Protein AF-A0A8J6SCK3-F1 (afdb_monomer_lite)

Secondary structure (DSSP, 8-state):
------EEE--TT--HHHHHHHHHHHHHHSSSHHHHHHHHHHHHHHHHHHHHHHHHH-GGGHHHHHHHHHHHHHHHHHHHHHHHHHHHHTT-B-TT-EEEHHHHHHHHHHHHHHHH--

Foldseek 3Di:
DDPDQPWDADDLLQDPVNLVVQCLCCLLLVHSVSVVLSVVLVVLVVVLVVLVVVCVVPVVCNVVSVVVNVVSVVVNSVSSVVSQVVCVVSVQADPSRIGRVVVSVVSSVVVVVVVVVD

Sequence (118 aa):
MSDRSQTIQISPEFPDEQLLAICEAADVIACECPSYLVQILNQVREFRRYTKECIDHFPDNAATHHWLSEQVSQVEMLLCLTIYELLQKENLIDEDNQLNLQQLSERNREIALSKVAC

Radius of gyration: 18.26 Å; chains: 1; bounding box: 45×34×50 Å

Structure (mmCIF, N/CA/C/O backbone):
data_AF-A0A8J6SCK3-F1
#
_entry.id   AF-A0A8J6SCK3-F1
#
loop_
_atom_site.group_PDB
_atom_site.id
_atom_site.type_symbol
_atom_site.label_atom_id
_atom_site.label_alt_id
_atom_site.label_comp_id
_atom_site.label_asym_id
_atom_site.label_entity_id
_atom_site.label_seq_id
_atom_site.pdbx_PDB_ins_code
_atom_site.Cartn_x
_atom_site.Cartn_y
_atom_site.Cartn_z
_atom_site.occupancy
_atom_site.B_iso_or_equiv
_atom_site.auth_seq_id
_atom_site.auth_comp_id
_atom_site.auth_asym_id
_atom_site.auth_atom_id
_atom_site.pdbx_PDB_model_num
ATOM 1 N N . MET A 1 1 ? -7.790 -25.529 22.579 1.00 33.94 1 MET A N 1
ATOM 2 C CA . MET A 1 1 ? -7.167 -25.696 21.247 1.00 33.94 1 MET A CA 1
ATOM 3 C C . MET A 1 1 ? -6.851 -24.297 20.751 1.00 33.94 1 MET A C 1
ATOM 5 O O . MET A 1 1 ? -7.698 -23.439 20.920 1.00 33.94 1 MET A O 1
ATOM 9 N N . SER A 1 2 ? -5.606 -24.087 20.319 1.00 34.75 2 SER A N 1
ATOM 10 C CA . SER A 1 2 ? -4.873 -22.813 20.206 1.00 34.75 2 SER A CA 1
ATOM 11 C C . SER A 1 2 ? -5.697 -21.568 19.854 1.00 34.75 2 SER A C 1
ATOM 13 O O . SER A 1 2 ? -6.150 -21.427 18.722 1.00 34.75 2 SER A O 1
ATOM 15 N N . ASP A 1 3 ? -5.794 -20.655 20.818 1.00 42.62 3 ASP A N 1
ATOM 16 C CA . ASP A 1 3 ? -6.126 -19.250 20.601 1.00 42.62 3 ASP A CA 1
ATOM 17 C C . ASP A 1 3 ? -4.890 -18.601 19.961 1.00 42.62 3 ASP A C 1
ATOM 19 O O . ASP A 1 3 ? -3.869 -18.388 20.616 1.00 42.62 3 ASP A O 1
ATOM 23 N N . ARG A 1 4 ? -4.893 -18.476 18.631 1.00 46.91 4 ARG A N 1
ATOM 24 C CA . ARG A 1 4 ? -3.866 -17.701 17.932 1.00 46.91 4 ARG A CA 1
ATOM 25 C C . ARG A 1 4 ? -4.238 -16.248 18.165 1.00 46.91 4 ARG A C 1
ATOM 27 O O . ARG A 1 4 ? -5.212 -15.797 17.571 1.00 46.91 4 ARG A O 1
ATOM 34 N N . SER A 1 5 ? -3.477 -15.559 19.009 1.00 54.41 5 SER A N 1
ATOM 35 C CA . SER A 1 5 ? -3.487 -14.103 19.135 1.00 54.41 5 SER A CA 1
ATOM 36 C C . SER A 1 5 ? -3.690 -13.483 17.748 1.00 54.41 5 SER A C 1
ATOM 38 O O . SER A 1 5 ? -2.865 -13.689 16.859 1.00 54.41 5 SER A O 1
ATOM 40 N N . GLN A 1 6 ? -4.843 -12.850 17.519 1.00 73.88 6 GLN A N 1
ATOM 41 C CA . GLN A 1 6 ? -5.250 -12.357 16.201 1.00 73.88 6 GLN A CA 1
ATOM 42 C C . GLN A 1 6 ? -4.556 -11.026 15.911 1.00 73.88 6 GLN A C 1
ATOM 44 O O . GLN A 1 6 ? -5.173 -9.962 15.922 1.00 73.88 6 GLN A O 1
ATOM 49 N N . THR A 1 7 ? -3.248 -11.090 15.699 1.00 79.12 7 THR A N 1
ATOM 50 C CA . THR A 1 7 ? -2.438 -9.947 15.299 1.00 79.12 7 THR A CA 1
ATOM 51 C C . THR A 1 7 ? -1.902 -10.156 13.888 1.00 79.12 7 THR A C 1
ATOM 53 O O . THR A 1 7 ? -1.533 -11.271 13.510 1.00 79.12 7 THR A O 1
ATOM 56 N N . ILE A 1 8 ? -1.898 -9.091 13.086 1.00 84.75 8 ILE A N 1
ATOM 57 C CA . ILE A 1 8 ? -1.283 -9.086 11.755 1.00 84.75 8 ILE A CA 1
ATOM 58 C C . ILE A 1 8 ? -0.020 -8.236 11.830 1.00 84.75 8 IL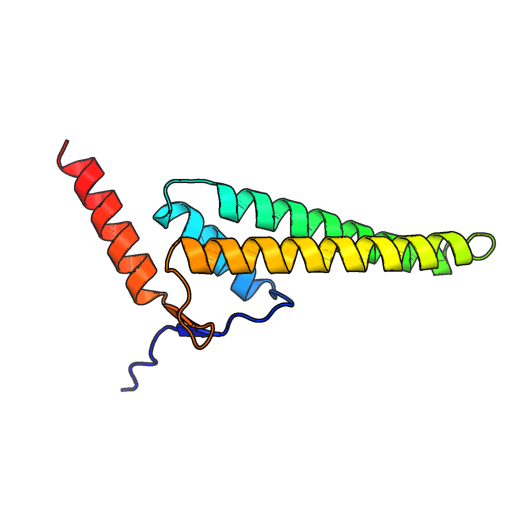E A C 1
ATOM 60 O O . ILE A 1 8 ? -0.095 -7.045 12.122 1.00 84.75 8 ILE A O 1
ATOM 64 N N . GLN A 1 9 ? 1.133 -8.828 11.516 1.00 87.62 9 GLN A N 1
ATOM 65 C CA . GLN A 1 9 ? 2.363 -8.066 11.322 1.00 87.62 9 GLN A CA 1
ATOM 66 C C . GLN A 1 9 ? 2.197 -7.161 10.102 1.00 87.62 9 GLN A C 1
ATOM 68 O O . GLN A 1 9 ? 1.989 -7.650 8.992 1.00 87.62 9 GLN A O 1
ATOM 73 N N . ILE A 1 10 ? 2.348 -5.857 10.296 1.00 87.31 10 ILE A N 1
ATOM 74 C CA . ILE A 1 10 ? 2.380 -4.882 9.216 1.00 87.31 10 ILE A CA 1
ATOM 75 C C . ILE A 1 10 ? 3.792 -4.807 8.640 1.00 87.31 10 ILE A C 1
ATOM 77 O O . ILE A 1 10 ? 4.780 -4.692 9.369 1.00 87.31 10 ILE A O 1
ATOM 81 N N . SER A 1 11 ? 3.867 -4.878 7.313 1.00 85.19 11 SER A N 1
ATOM 82 C CA . SER A 1 11 ? 5.087 -4.702 6.528 1.00 85.19 11 SER A CA 1
ATOM 83 C C . SER A 1 11 ? 4.995 -3.430 5.681 1.00 85.19 11 SER A C 1
ATOM 85 O O . SER A 1 11 ? 3.908 -3.131 5.180 1.00 85.19 11 SER A O 1
ATOM 87 N N . PRO A 1 12 ? 6.106 -2.713 5.445 1.00 75.56 12 PRO A N 1
ATOM 88 C CA . PRO A 1 12 ? 6.126 -1.516 4.598 1.00 75.56 12 PRO A CA 1
ATOM 89 C C . PRO A 1 12 ? 5.628 -1.752 3.164 1.00 75.56 12 PRO A C 1
ATOM 91 O O . PRO A 1 12 ? 5.179 -0.823 2.497 1.00 75.56 12 PRO A O 1
ATOM 94 N N . GLU A 1 13 ? 5.705 -2.988 2.675 1.00 81.19 13 GLU A N 1
ATOM 95 C CA . GLU A 1 13 ? 5.240 -3.385 1.350 1.00 81.19 13 GLU A CA 1
ATOM 96 C C . GLU A 1 13 ? 3.731 -3.627 1.284 1.00 81.19 13 GLU A C 1
ATOM 98 O O . GLU A 1 13 ? 3.239 -3.858 0.187 1.00 81.19 13 GLU A O 1
ATOM 103 N N . PHE A 1 14 ? 2.999 -3.594 2.403 1.00 87.31 14 PHE A N 1
ATOM 104 C CA . PHE A 1 14 ? 1.543 -3.772 2.490 1.00 87.31 14 PHE A CA 1
ATOM 105 C C . PHE A 1 14 ? 0.956 -4.718 1.421 1.00 87.31 14 PHE A C 1
ATOM 107 O O . PHE A 1 14 ? 0.336 -4.243 0.458 1.00 87.31 14 PHE A O 1
ATOM 114 N N . PRO A 1 15 ? 1.177 -6.041 1.523 1.00 87.38 15 PRO A N 1
ATOM 115 C CA . PRO A 1 15 ? 0.489 -7.014 0.683 1.00 87.38 15 PRO A CA 1
ATOM 116 C C . PRO A 1 15 ? -1.032 -6.874 0.812 1.00 87.38 15 PRO A C 1
ATOM 118 O O . PRO A 1 15 ? -1.540 -6.331 1.794 1.00 87.38 15 PRO A O 1
ATOM 121 N N . ASP A 1 16 ? -1.761 -7.406 -0.167 1.00 86.06 16 ASP A N 1
ATOM 122 C CA . ASP A 1 16 ? -3.216 -7.242 -0.283 1.00 86.06 16 ASP A CA 1
ATOM 123 C C . ASP A 1 16 ? -3.978 -7.618 1.000 1.00 86.06 16 ASP A C 1
ATOM 125 O O . ASP A 1 16 ? -4.927 -6.936 1.381 1.00 86.06 16 ASP A O 1
ATOM 129 N N . GLU A 1 17 ? -3.532 -8.653 1.718 1.00 84.88 17 GLU A N 1
ATOM 130 C CA . GLU A 1 17 ? -4.120 -9.062 3.001 1.00 84.88 17 GLU A CA 1
ATOM 131 C C . GLU A 1 17 ? -4.010 -7.983 4.092 1.00 84.88 17 GLU A C 1
ATOM 133 O O . GLU A 1 17 ? -4.948 -7.781 4.861 1.00 84.88 17 GLU A O 1
ATOM 138 N N . GLN A 1 18 ? -2.899 -7.241 4.132 1.00 89.25 18 GLN A N 1
ATOM 139 C CA . GLN A 1 18 ? -2.709 -6.137 5.073 1.00 89.25 18 GLN A CA 1
ATOM 140 C C . GLN A 1 18 ? -3.522 -4.915 4.646 1.00 89.25 18 GLN A C 1
ATOM 142 O O . GLN A 1 18 ? -4.081 -4.232 5.497 1.00 89.25 18 GLN A O 1
ATOM 147 N N . LEU A 1 19 ? -3.643 -4.657 3.338 1.00 89.56 19 LEU A N 1
ATOM 148 C CA . LEU A 1 19 ? -4.482 -3.570 2.825 1.00 89.56 19 LEU A CA 1
ATOM 149 C C . LEU A 1 19 ? -5.961 -3.769 3.170 1.00 89.56 19 LEU A C 1
ATOM 151 O O . LEU A 1 19 ? -6.634 -2.804 3.523 1.00 89.56 19 LEU A O 1
ATOM 155 N N . LEU A 1 20 ? -6.459 -5.007 3.117 1.00 87.25 20 LEU A N 1
ATOM 156 C CA . LEU A 1 20 ? -7.821 -5.325 3.553 1.00 87.25 20 LEU A CA 1
ATOM 157 C C . LEU A 1 20 ? -8.028 -4.990 5.033 1.00 87.25 20 LEU A C 1
ATOM 159 O O . LEU A 1 20 ? -8.988 -4.301 5.370 1.00 87.25 20 LEU A O 1
ATOM 163 N N . ALA A 1 21 ? -7.094 -5.391 5.897 1.00 85.69 21 ALA A N 1
ATOM 164 C CA . ALA A 1 21 ? -7.169 -5.088 7.324 1.00 85.69 21 ALA A CA 1
ATOM 165 C C . ALA A 1 21 ? -7.097 -3.571 7.613 1.00 85.69 21 ALA A C 1
ATOM 167 O O . ALA A 1 21 ? -7.725 -3.076 8.548 1.00 85.69 21 ALA A O 1
ATOM 168 N N . ILE A 1 22 ? -6.381 -2.806 6.781 1.00 86.00 22 ILE A N 1
ATOM 169 C CA . ILE A 1 22 ? -6.352 -1.336 6.848 1.00 86.00 22 ILE A CA 1
ATOM 170 C C . ILE A 1 22 ? -7.693 -0.719 6.434 1.00 86.00 22 ILE A C 1
ATOM 172 O O . ILE A 1 22 ? -8.123 0.268 7.028 1.00 86.00 22 ILE A O 1
ATOM 176 N N . CYS A 1 23 ? -8.375 -1.279 5.435 1.00 86.62 23 CYS A N 1
ATOM 177 C CA . CYS A 1 23 ? -9.719 -0.828 5.073 1.00 86.62 23 CYS A CA 1
ATOM 178 C C . CYS A 1 23 ? -10.724 -1.099 6.203 1.00 86.62 23 CYS A C 1
ATOM 180 O O . CYS A 1 23 ? -11.518 -0.223 6.523 1.00 86.62 23 CYS A O 1
ATOM 182 N N . GLU A 1 24 ? -10.650 -2.254 6.871 1.00 84.06 24 GLU A N 1
ATOM 183 C CA . GLU A 1 24 ? -11.486 -2.553 8.050 1.00 84.06 24 GLU A CA 1
ATOM 184 C C . GLU A 1 24 ? -11.229 -1.581 9.215 1.00 84.06 24 GLU A C 1
ATOM 186 O O . GLU A 1 24 ? -12.128 -1.269 9.997 1.00 84.06 24 GLU A O 1
ATOM 191 N N . ALA A 1 25 ? -10.011 -1.045 9.321 1.00 82.31 25 ALA A N 1
ATOM 192 C CA . ALA A 1 25 ? -9.693 0.007 10.278 1.00 82.31 25 ALA A CA 1
ATOM 193 C C . ALA A 1 25 ? -10.396 1.348 9.984 1.00 82.31 25 ALA A C 1
ATOM 195 O O . ALA A 1 25 ? -10.607 2.126 10.917 1.00 82.31 25 ALA A O 1
ATOM 196 N N . ALA A 1 26 ? -10.801 1.631 8.740 1.00 79.62 26 ALA A N 1
ATOM 197 C CA . ALA A 1 26 ? -11.577 2.834 8.422 1.00 79.62 26 ALA A CA 1
ATOM 198 C C . ALA A 1 26 ? -12.941 2.842 9.135 1.00 79.62 26 ALA A C 1
ATOM 200 O O . ALA A 1 26 ? -13.344 3.872 9.684 1.00 79.62 26 ALA A O 1
ATOM 201 N N . ASP A 1 27 ? -13.586 1.673 9.237 1.00 76.69 27 ASP A N 1
ATOM 202 C CA . ASP A 1 27 ? -14.843 1.504 9.976 1.00 76.69 27 ASP A CA 1
ATOM 203 C C . ASP A 1 27 ? -14.679 1.837 11.472 1.00 76.69 27 ASP A C 1
ATOM 205 O O . ASP A 1 27 ? -15.596 2.376 12.103 1.00 76.69 27 ASP A O 1
ATOM 209 N N . VAL A 1 28 ? -13.482 1.590 12.022 1.00 80.12 28 VAL A N 1
ATOM 210 C CA . VAL A 1 28 ? -13.119 1.885 13.417 1.00 80.12 28 VAL A CA 1
ATOM 211 C C . VAL A 1 28 ? -12.789 3.363 13.634 1.00 80.12 28 VAL A C 1
ATOM 213 O O . VAL A 1 28 ? -13.181 3.940 14.647 1.00 80.12 28 VAL A O 1
ATOM 216 N N . ILE A 1 29 ? -12.055 3.995 12.715 1.00 77.38 29 ILE A N 1
ATOM 217 C CA . ILE A 1 29 ? -11.583 5.386 12.866 1.00 77.38 29 ILE A CA 1
ATOM 218 C C . ILE A 1 29 ? -12.722 6.399 12.633 1.00 77.38 29 ILE A C 1
ATOM 220 O O . ILE A 1 29 ? -12.563 7.595 12.875 1.00 77.38 29 ILE A O 1
ATOM 224 N N . ALA A 1 30 ? -13.890 5.949 12.160 1.00 72.31 30 ALA A N 1
ATOM 225 C CA . ALA A 1 30 ? -14.992 6.800 11.700 1.00 72.31 30 ALA A CA 1
ATOM 226 C C . ALA A 1 30 ? -14.585 7.808 10.595 1.00 72.31 30 ALA A C 1
ATOM 228 O O . ALA A 1 30 ? -15.389 8.662 10.215 1.00 72.31 30 ALA A O 1
ATOM 229 N N . CYS A 1 31 ? -13.359 7.694 10.060 1.00 83.50 31 CYS A N 1
ATOM 230 C CA . CYS A 1 31 ? -12.887 8.356 8.851 1.00 83.50 31 CYS A CA 1
ATOM 231 C C . CYS A 1 31 ? -12.595 7.306 7.778 1.00 83.50 31 CYS A C 1
ATOM 233 O O . CYS A 1 31 ? -11.848 6.363 8.015 1.00 83.50 31 CYS A O 1
ATOM 235 N N . GLU A 1 32 ? -13.025 7.583 6.549 1.00 87.88 32 GLU A N 1
ATOM 236 C CA . GLU A 1 32 ? -12.661 6.825 5.341 1.00 87.88 32 GLU A CA 1
ATOM 237 C C . GLU A 1 32 ? -11.198 7.027 4.894 1.00 87.88 32 GLU A C 1
ATOM 239 O O . GLU A 1 32 ? -10.768 6.505 3.865 1.00 87.88 32 GLU A O 1
ATOM 244 N N . CYS A 1 33 ? -10.420 7.813 5.644 1.00 91.38 33 CYS A N 1
ATOM 245 C CA . CYS A 1 33 ? -9.039 8.178 5.348 1.00 91.38 33 CYS A CA 1
ATOM 246 C C . CYS A 1 33 ? -8.154 6.953 5.003 1.00 91.38 33 CYS A C 1
ATOM 248 O O . CYS A 1 33 ? -7.463 7.014 3.981 1.00 91.38 33 CYS A O 1
ATOM 250 N N . PRO A 1 34 ? -8.179 5.835 5.771 1.00 90.50 34 PRO A N 1
ATOM 251 C CA . PRO A 1 34 ? -7.383 4.648 5.446 1.00 90.50 34 PRO A CA 1
ATOM 252 C C . PRO A 1 34 ? -7.781 4.027 4.102 1.00 90.50 34 PRO A C 1
ATOM 254 O O . PRO A 1 34 ? -6.914 3.771 3.267 1.00 90.50 34 PRO A O 1
ATOM 257 N N . SER A 1 35 ? -9.084 3.870 3.845 1.00 90.88 35 SER A N 1
ATOM 258 C CA . SER A 1 35 ? -9.616 3.315 2.594 1.00 90.88 35 SER A CA 1
ATOM 259 C C . SER A 1 35 ? -9.180 4.126 1.371 1.00 90.88 35 SER A C 1
ATOM 261 O O . SER A 1 35 ? -8.726 3.558 0.376 1.00 90.88 35 SER A O 1
ATOM 263 N N . TYR A 1 36 ? -9.253 5.460 1.442 1.00 94.62 36 TYR A N 1
ATOM 264 C CA . TYR A 1 36 ? -8.802 6.328 0.349 1.00 94.62 36 TYR A CA 1
ATOM 265 C C . TYR A 1 36 ? -7.300 6.194 0.081 1.00 94.62 36 TYR A C 1
ATOM 267 O O . TYR A 1 36 ? -6.888 6.118 -1.078 1.00 94.62 36 TYR A O 1
ATOM 275 N N . LEU A 1 37 ? -6.473 6.131 1.127 1.00 95.12 37 LEU A N 1
ATOM 276 C CA . LEU A 1 37 ? -5.029 5.957 0.961 1.00 95.12 37 LEU A CA 1
ATOM 277 C C . LEU A 1 37 ? -4.688 4.605 0.319 1.00 95.12 37 LEU A C 1
ATOM 279 O O . LEU A 1 37 ? -3.854 4.561 -0.586 1.00 95.12 37 LEU A O 1
ATOM 283 N N . VAL A 1 38 ? -5.371 3.527 0.718 1.00 94.31 38 VAL A N 1
ATOM 284 C CA . VAL A 1 38 ? -5.225 2.195 0.106 1.00 94.31 38 VAL A CA 1
ATOM 285 C C . VAL A 1 38 ? -5.609 2.217 -1.379 1.00 94.31 38 VAL A C 1
ATOM 287 O O . VAL A 1 38 ? -4.897 1.657 -2.213 1.00 94.31 38 VAL A O 1
ATOM 290 N N . GLN A 1 39 ? -6.697 2.901 -1.744 1.00 95.69 39 GLN A N 1
ATOM 291 C CA . GLN A 1 39 ? -7.103 3.047 -3.147 1.00 95.69 39 GLN A CA 1
ATOM 292 C C . GLN A 1 39 ? -6.050 3.787 -3.985 1.00 95.69 39 GLN A C 1
ATOM 294 O O . GLN A 1 39 ? -5.722 3.340 -5.086 1.00 95.69 39 GLN A O 1
ATOM 299 N N . ILE A 1 40 ? -5.492 4.886 -3.467 1.00 97.62 40 ILE A N 1
ATOM 300 C CA . ILE A 1 40 ? -4.433 5.644 -4.150 1.00 97.62 40 ILE A CA 1
ATOM 301 C C . ILE A 1 40 ? -3.175 4.779 -4.302 1.00 97.62 40 ILE A C 1
ATOM 303 O O . ILE A 1 40 ? -2.591 4.732 -5.384 1.00 97.62 40 ILE A O 1
ATOM 307 N N . LEU A 1 41 ? -2.780 4.054 -3.251 1.00 96.81 41 LEU A N 1
ATOM 308 C CA . LEU A 1 41 ? -1.642 3.135 -3.295 1.00 96.81 41 LEU A CA 1
ATOM 309 C C . LEU A 1 41 ? -1.816 2.070 -4.387 1.00 96.81 41 LEU A C 1
ATOM 311 O O . LEU A 1 41 ? -0.885 1.821 -5.154 1.00 96.81 41 LEU A O 1
ATOM 315 N N . ASN A 1 42 ? -3.013 1.494 -4.516 1.00 96.50 42 ASN A N 1
ATOM 316 C CA . ASN A 1 42 ? -3.310 0.529 -5.573 1.00 96.50 42 ASN A CA 1
ATOM 317 C C . ASN A 1 42 ? -3.178 1.143 -6.973 1.00 96.50 42 ASN A C 1
ATOM 319 O O . ASN A 1 42 ? -2.509 0.558 -7.823 1.00 96.50 42 ASN A O 1
ATOM 323 N N . GLN A 1 43 ? -3.707 2.349 -7.202 1.00 98.00 43 GLN A N 1
ATOM 324 C CA . GLN A 1 43 ? -3.541 3.044 -8.488 1.00 98.00 43 GLN A CA 1
ATOM 325 C C . GLN A 1 43 ? -2.063 3.321 -8.812 1.00 98.00 43 GLN A C 1
ATOM 327 O O . GLN A 1 43 ? -1.627 3.165 -9.954 1.00 98.00 43 GLN A O 1
ATOM 332 N N . VAL A 1 44 ? -1.265 3.690 -7.807 1.00 98.00 44 VAL A N 1
ATOM 333 C CA . VAL A 1 44 ? 0.183 3.906 -7.953 1.00 98.00 44 VAL A CA 1
ATOM 334 C C . VAL A 1 44 ? 0.903 2.604 -8.314 1.00 98.00 44 VAL A C 1
ATOM 336 O O . VAL A 1 44 ? 1.726 2.594 -9.233 1.00 98.00 44 VAL A O 1
ATOM 339 N N . ARG A 1 45 ? 0.559 1.484 -7.668 1.00 96.50 45 ARG A N 1
ATOM 340 C CA . ARG A 1 45 ? 1.101 0.152 -7.992 1.00 96.50 45 ARG A CA 1
ATOM 341 C C . ARG A 1 45 ? 0.738 -0.302 -9.398 1.00 96.50 45 ARG A C 1
ATOM 343 O O . ARG A 1 45 ? 1.595 -0.818 -10.120 1.00 96.50 45 ARG A O 1
ATOM 350 N N . GLU A 1 46 ? -0.507 -0.087 -9.810 1.00 97.25 46 GLU A N 1
ATOM 351 C CA . GLU A 1 46 ? -0.961 -0.382 -11.167 1.00 97.25 46 GLU A CA 1
ATOM 352 C C . GLU A 1 46 ? -0.186 0.433 -12.200 1.00 97.25 46 GLU A C 1
ATOM 354 O O . GLU A 1 46 ? 0.327 -0.132 -13.169 1.00 97.25 46 GLU A O 1
ATOM 359 N N . PHE A 1 47 ? -0.013 1.735 -11.957 1.00 97.56 47 PHE A N 1
ATOM 360 C CA . PHE A 1 47 ? 0.777 2.594 -12.831 1.00 97.56 47 PHE A CA 1
ATOM 361 C C . PHE A 1 47 ? 2.254 2.171 -12.876 1.00 97.56 47 PHE A C 1
ATOM 363 O O . PHE A 1 47 ? 2.875 2.161 -13.941 1.00 97.56 47 PHE A O 1
ATOM 370 N N . ARG A 1 48 ? 2.826 1.728 -11.751 1.00 96.12 48 ARG A N 1
ATOM 371 C CA . ARG A 1 48 ? 4.187 1.177 -11.708 1.00 96.12 48 ARG A CA 1
ATOM 372 C C . ARG A 1 48 ? 4.325 -0.090 -12.552 1.00 96.12 48 ARG A C 1
ATOM 374 O O . ARG A 1 48 ? 5.303 -0.240 -13.277 1.00 96.12 48 ARG A O 1
ATOM 381 N N . ARG A 1 49 ? 3.364 -1.012 -12.476 1.00 95.88 49 ARG A N 1
ATOM 382 C CA . ARG A 1 49 ? 3.354 -2.218 -13.319 1.00 95.88 49 ARG A CA 1
ATOM 383 C C . ARG A 1 49 ? 3.245 -1.848 -14.798 1.00 95.88 49 ARG A C 1
ATOM 385 O O . ARG A 1 49 ? 4.055 -2.312 -15.592 1.00 95.88 49 ARG A O 1
ATOM 392 N N . TYR A 1 50 ? 2.329 -0.945 -15.138 1.00 96.19 50 TYR A N 1
ATOM 393 C CA . TYR A 1 50 ? 2.161 -0.454 -16.504 1.00 96.19 50 TYR A CA 1
ATOM 394 C C . TYR A 1 50 ? 3.443 0.192 -17.058 1.00 96.19 50 TYR A C 1
ATOM 396 O O . TYR A 1 50 ? 3.866 -0.111 -18.170 1.00 96.19 50 TYR A O 1
ATOM 404 N N . THR A 1 51 ? 4.124 1.035 -16.272 1.00 95.31 51 THR A N 1
ATOM 405 C CA . THR A 1 51 ? 5.390 1.658 -16.708 1.00 95.31 51 THR A CA 1
ATOM 406 C C . THR A 1 51 ? 6.499 0.637 -16.951 1.00 95.31 51 THR A C 1
ATOM 408 O O . THR A 1 51 ? 7.307 0.852 -17.851 1.00 95.31 51 THR A O 1
ATOM 411 N N . LYS A 1 52 ? 6.515 -0.490 -16.226 1.00 94.19 52 LYS A N 1
ATOM 412 C CA . LYS A 1 52 ? 7.437 -1.601 -16.504 1.00 94.19 52 LYS A CA 1
ATOM 413 C C . LYS A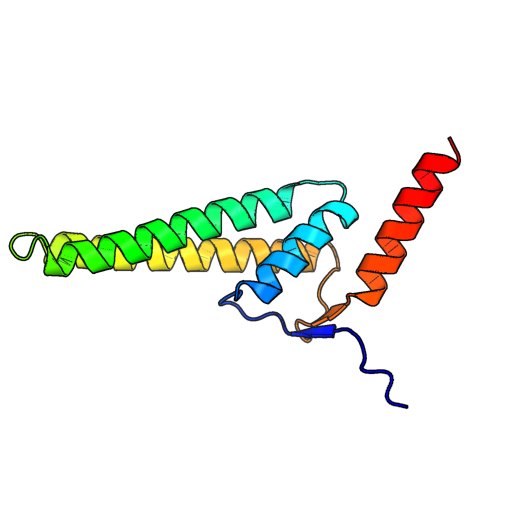 1 52 ? 7.107 -2.318 -17.807 1.00 94.19 52 LYS A C 1
ATOM 415 O O . LYS A 1 52 ? 8.011 -2.568 -18.592 1.00 94.19 52 LYS A O 1
ATOM 420 N N . GLU A 1 53 ? 5.833 -2.598 -18.064 1.00 95.19 53 GLU A N 1
ATOM 421 C CA . GLU A 1 53 ? 5.393 -3.217 -19.321 1.00 95.19 53 GLU A CA 1
ATOM 422 C C . GLU A 1 53 ? 5.720 -2.327 -20.534 1.00 95.19 53 GLU A C 1
ATOM 424 O O . GLU A 1 53 ? 6.075 -2.826 -21.599 1.00 95.19 53 GLU A O 1
ATOM 429 N N . CYS A 1 54 ? 5.661 -0.999 -20.391 1.00 95.25 54 CYS A N 1
ATOM 430 C CA . CYS A 1 54 ? 6.028 -0.063 -21.459 1.00 95.25 54 CYS A CA 1
ATOM 431 C C . CYS A 1 54 ? 7.505 -0.133 -21.881 1.00 95.25 54 CYS A C 1
ATOM 433 O O . CYS A 1 54 ? 7.811 0.247 -23.008 1.00 95.25 54 CYS A O 1
ATOM 435 N N . ILE A 1 55 ? 8.412 -0.610 -21.021 1.00 92.94 55 ILE A N 1
ATOM 436 C CA . ILE A 1 55 ? 9.842 -0.744 -21.353 1.00 92.94 55 ILE A CA 1
ATOM 437 C C . ILE A 1 55 ? 10.025 -1.729 -22.513 1.00 92.94 55 ILE A C 1
ATOM 439 O O . ILE A 1 55 ? 10.771 -1.441 -23.448 1.00 92.94 55 ILE A O 1
ATOM 443 N N . ASP A 1 56 ? 9.291 -2.843 -22.482 1.00 92.19 56 ASP A N 1
ATOM 444 C CA . ASP A 1 56 ? 9.350 -3.875 -23.518 1.00 92.19 56 ASP A CA 1
ATOM 445 C C . ASP A 1 56 ? 8.568 -3.464 -24.777 1.00 92.19 56 ASP A C 1
ATOM 447 O O . ASP A 1 56 ? 8.983 -3.758 -25.899 1.00 92.19 56 ASP A O 1
ATOM 451 N N . HIS A 1 57 ? 7.444 -2.755 -24.611 1.00 92.88 57 HIS A N 1
ATOM 452 C CA . HIS A 1 57 ? 6.596 -2.320 -25.728 1.00 92.88 57 HIS A CA 1
ATOM 453 C C . HIS A 1 57 ? 7.156 -1.117 -26.506 1.00 92.88 57 HIS A C 1
ATOM 455 O O . HIS A 1 57 ? 6.875 -0.980 -27.698 1.00 92.88 57 HIS A O 1
ATOM 461 N N . PHE A 1 58 ? 7.934 -0.244 -25.857 1.00 92.62 58 PHE A N 1
ATOM 462 C CA . PHE A 1 58 ? 8.463 0.996 -26.438 1.00 92.62 58 PHE A CA 1
ATOM 463 C C . PHE A 1 58 ? 9.975 1.132 -26.182 1.00 92.62 58 PHE A C 1
ATOM 465 O O . PHE A 1 58 ? 10.401 2.045 -25.465 1.00 92.62 58 PHE A O 1
ATOM 472 N N . PRO A 1 59 ? 10.812 0.260 -26.778 1.00 88.50 59 PRO A N 1
ATOM 473 C CA . PRO A 1 59 ? 12.243 0.193 -26.475 1.00 88.50 59 PRO A CA 1
ATOM 474 C C . PRO A 1 59 ? 12.991 1.500 -26.778 1.00 88.50 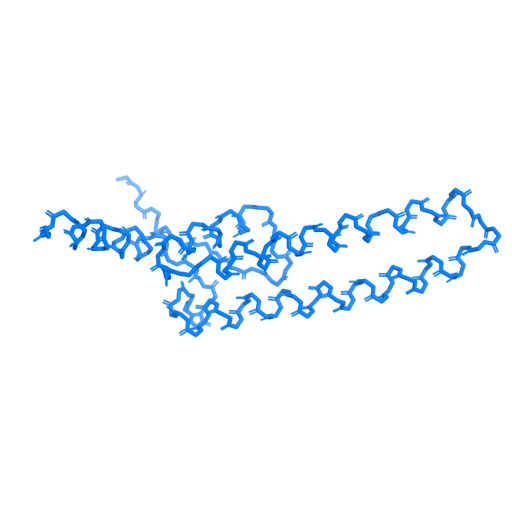59 PRO A C 1
ATOM 476 O O . PRO A 1 59 ? 13.888 1.879 -26.026 1.00 88.50 59 PRO A O 1
ATOM 479 N N . ASP A 1 60 ? 12.572 2.245 -27.806 1.00 94.50 60 ASP A N 1
ATOM 480 C CA . ASP A 1 60 ? 13.161 3.546 -28.161 1.00 94.50 60 ASP A CA 1
ATOM 481 C C . ASP A 1 60 ? 13.000 4.601 -27.047 1.00 94.50 60 ASP A C 1
ATOM 483 O O . ASP A 1 60 ? 13.802 5.527 -26.945 1.00 94.50 60 ASP A O 1
ATOM 487 N N . ASN A 1 61 ? 11.997 4.438 -26.174 1.00 91.88 61 ASN A N 1
ATOM 488 C CA . ASN A 1 61 ? 11.703 5.324 -25.043 1.00 91.88 61 ASN A CA 1
ATOM 489 C C . ASN A 1 61 ? 11.933 4.646 -23.679 1.00 91.88 61 ASN A C 1
ATOM 491 O O . ASN A 1 61 ? 11.516 5.174 -22.643 1.00 91.88 61 ASN A O 1
ATOM 495 N N . ALA A 1 62 ? 12.606 3.489 -23.649 1.00 93.56 62 ALA A N 1
ATOM 496 C CA . ALA A 1 62 ? 12.792 2.686 -22.440 1.00 93.56 62 ALA A CA 1
ATOM 497 C C . ALA A 1 62 ? 13.403 3.486 -21.279 1.00 93.56 62 ALA A C 1
ATOM 499 O O . ALA A 1 62 ? 12.968 3.345 -20.139 1.00 93.56 62 ALA A O 1
ATOM 500 N N . ALA A 1 63 ? 14.359 4.380 -21.557 1.00 96.00 63 ALA A N 1
ATOM 501 C CA . ALA A 1 63 ? 14.994 5.216 -20.536 1.00 96.00 63 ALA A CA 1
ATOM 502 C C . ALA A 1 63 ? 13.983 6.095 -19.774 1.00 96.00 63 ALA A C 1
ATOM 504 O O . ALA A 1 63 ? 14.043 6.196 -18.548 1.00 96.00 63 ALA A O 1
ATOM 505 N N . THR A 1 64 ? 13.015 6.691 -20.478 1.00 96.25 64 THR A N 1
ATOM 506 C CA . THR A 1 64 ? 11.947 7.484 -19.853 1.00 96.25 64 THR A CA 1
ATOM 507 C C . THR A 1 64 ? 11.028 6.606 -19.008 1.00 96.25 64 THR A C 1
ATOM 509 O O . THR A 1 64 ? 10.631 7.012 -17.918 1.00 96.25 64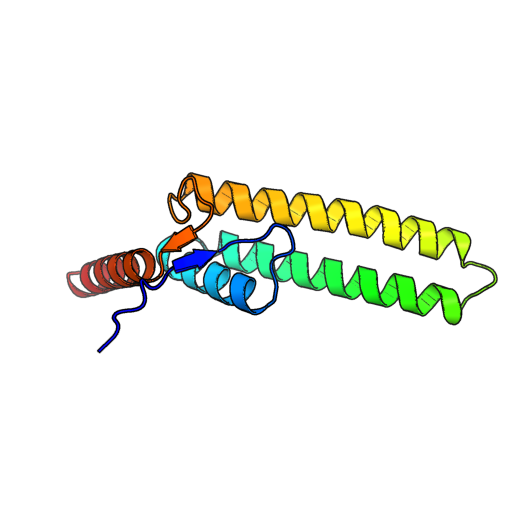 THR A O 1
ATOM 512 N N . HIS A 1 65 ? 10.714 5.393 -19.466 1.00 96.88 65 HIS A N 1
ATOM 513 C CA . HIS A 1 65 ? 9.872 4.454 -18.720 1.00 96.88 65 HIS A CA 1
ATOM 514 C C . HIS A 1 65 ? 10.569 3.883 -17.477 1.00 96.88 65 HIS A C 1
ATOM 516 O O . HIS A 1 65 ? 9.929 3.762 -16.433 1.00 96.88 65 HIS A O 1
ATOM 522 N N . HIS A 1 66 ? 11.881 3.635 -17.538 1.00 95.69 66 HIS A N 1
ATOM 523 C CA . HIS A 1 66 ? 12.694 3.312 -16.364 1.00 95.69 66 HIS A CA 1
ATOM 524 C C . HIS A 1 66 ? 12.640 4.434 -15.328 1.00 95.69 66 HIS A C 1
ATOM 526 O O . HIS A 1 66 ? 12.278 4.183 -14.178 1.00 95.69 66 HIS A O 1
ATOM 532 N N . TRP A 1 67 ? 12.915 5.673 -15.750 1.00 97.31 67 TRP A N 1
ATOM 533 C CA . TRP A 1 67 ? 12.837 6.834 -14.867 1.00 97.31 67 TRP A CA 1
ATOM 534 C C . TRP A 1 67 ? 11.441 6.985 -14.246 1.00 97.31 67 TRP A C 1
ATOM 536 O O . TRP A 1 67 ? 11.331 7.164 -13.034 1.00 97.31 67 TRP A O 1
ATOM 546 N N . LEU A 1 68 ? 10.369 6.845 -15.036 1.00 97.62 68 LEU A N 1
ATOM 547 C CA . LEU A 1 68 ? 8.994 6.878 -14.525 1.00 97.62 68 LEU A CA 1
ATOM 548 C C . LEU A 1 68 ? 8.751 5.779 -13.483 1.00 97.62 68 LEU A C 1
ATOM 550 O O . LEU A 1 68 ? 8.262 6.083 -12.400 1.00 97.62 68 LEU A O 1
ATOM 554 N N . SER A 1 69 ? 9.130 4.528 -13.757 1.00 96.44 69 SER A N 1
ATOM 555 C CA . SER A 1 69 ? 8.995 3.422 -12.798 1.00 96.44 69 SER A CA 1
ATOM 556 C C . SER A 1 69 ? 9.739 3.710 -11.484 1.00 96.44 69 SER A C 1
ATOM 558 O O . SER A 1 69 ? 9.238 3.387 -10.403 1.00 96.44 69 SER A O 1
ATOM 560 N N . GLU A 1 70 ? 10.916 4.337 -11.537 1.00 96.88 70 GLU A N 1
ATOM 561 C CA . GLU A 1 70 ? 11.659 4.765 -10.344 1.00 96.88 70 GLU A CA 1
ATOM 562 C C . GLU A 1 70 ? 10.944 5.884 -9.576 1.00 96.88 70 GLU A C 1
ATOM 564 O O . GLU A 1 70 ? 10.836 5.808 -8.351 1.00 96.88 70 GLU A O 1
ATOM 569 N N . GLN A 1 71 ? 10.405 6.898 -10.263 1.00 98.19 71 GLN A N 1
ATOM 570 C CA . GLN A 1 71 ? 9.638 7.964 -9.604 1.00 98.19 71 GLN A CA 1
ATOM 571 C C . GLN A 1 71 ? 8.377 7.414 -8.932 1.00 98.19 71 GLN A C 1
ATOM 573 O O . GLN A 1 71 ? 8.090 7.740 -7.783 1.00 98.19 71 GLN A O 1
ATOM 578 N N . VAL A 1 72 ? 7.654 6.522 -9.608 1.00 97.62 72 VAL A N 1
ATOM 579 C CA . VAL A 1 72 ? 6.442 5.900 -9.059 1.00 97.62 72 VAL A CA 1
ATOM 580 C C . VAL A 1 72 ? 6.772 5.018 -7.853 1.00 97.62 72 VAL A C 1
ATOM 582 O O . VAL A 1 72 ? 6.019 5.013 -6.886 1.00 97.62 72 VAL A O 1
ATOM 585 N N . SER A 1 73 ? 7.929 4.344 -7.851 1.00 96.00 73 SER A N 1
ATOM 586 C CA . SER A 1 73 ? 8.397 3.575 -6.684 1.00 96.00 73 SER A CA 1
ATOM 587 C C . SER A 1 73 ? 8.604 4.462 -5.446 1.00 96.00 73 SER A C 1
ATOM 589 O O . SER A 1 73 ? 8.322 4.038 -4.329 1.00 96.00 73 SER A O 1
ATOM 591 N N . GLN A 1 74 ? 9.072 5.702 -5.627 1.00 97.19 74 GLN A N 1
ATOM 592 C CA . GLN A 1 74 ? 9.229 6.655 -4.521 1.00 97.19 74 GLN A CA 1
ATOM 593 C C . GLN A 1 74 ? 7.873 7.147 -3.994 1.00 97.19 74 GLN A C 1
ATOM 595 O O . GLN A 1 74 ? 7.693 7.270 -2.783 1.00 97.19 74 GLN A O 1
ATOM 600 N N . VAL A 1 75 ? 6.902 7.382 -4.884 1.00 97.94 75 VAL A N 1
ATOM 601 C CA . VAL A 1 75 ? 5.525 7.735 -4.494 1.00 97.94 75 VAL A CA 1
ATOM 602 C C . VAL A 1 75 ? 4.862 6.589 -3.727 1.00 97.94 75 VAL A C 1
ATOM 604 O O . VAL A 1 75 ? 4.223 6.832 -2.706 1.00 97.94 75 VAL A O 1
ATOM 607 N N . GLU A 1 76 ? 5.052 5.347 -4.180 1.00 96.94 76 GLU A N 1
ATOM 608 C CA . GLU A 1 76 ? 4.575 4.146 -3.488 1.00 96.94 76 GLU A CA 1
ATOM 609 C C . GLU A 1 76 ? 5.108 4.097 -2.048 1.00 96.94 76 GLU A C 1
ATOM 611 O O . GLU A 1 76 ? 4.325 3.975 -1.109 1.00 96.94 76 GLU A O 1
ATOM 616 N N . MET A 1 77 ? 6.418 4.295 -1.859 1.00 95.56 77 MET A N 1
ATOM 617 C CA . MET A 1 77 ? 7.035 4.323 -0.529 1.00 95.56 77 MET A CA 1
ATOM 618 C C . MET A 1 77 ? 6.463 5.433 0.362 1.00 95.56 77 MET A C 1
ATOM 620 O O . MET A 1 77 ? 6.169 5.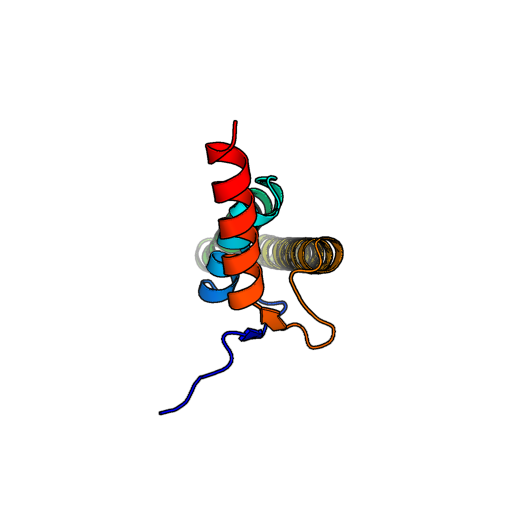184 1.530 1.00 95.56 77 MET A O 1
ATOM 624 N N . LEU A 1 78 ? 6.278 6.645 -0.170 1.00 96.75 78 LEU A N 1
ATOM 625 C CA . LEU A 1 78 ? 5.697 7.755 0.589 1.00 96.75 78 LEU A CA 1
ATOM 626 C C . LEU A 1 78 ? 4.268 7.439 1.058 1.00 96.75 78 LEU A C 1
ATOM 628 O O . LEU A 1 78 ? 3.911 7.741 2.198 1.00 96.75 78 LEU A O 1
ATOM 632 N N . LEU A 1 79 ? 3.457 6.811 0.203 1.00 96.62 79 LEU A N 1
ATOM 633 C CA . LEU A 1 79 ? 2.100 6.392 0.556 1.00 96.62 79 LEU A CA 1
ATOM 634 C C . LEU A 1 79 ? 2.105 5.305 1.628 1.00 96.62 79 LEU A C 1
ATOM 636 O O . LEU A 1 79 ? 1.363 5.427 2.601 1.00 96.62 79 LEU A O 1
ATOM 640 N N . CYS A 1 80 ? 2.968 4.294 1.500 1.00 94.69 80 CYS A N 1
ATOM 641 C CA . CYS A 1 80 ? 3.131 3.263 2.522 1.00 94.69 80 CYS A CA 1
ATOM 642 C C . CYS A 1 80 ? 3.487 3.876 3.886 1.00 94.69 80 CYS A C 1
ATOM 644 O O . CYS A 1 80 ? 2.836 3.578 4.885 1.00 94.69 80 CYS A O 1
ATOM 646 N N . LEU A 1 81 ? 4.469 4.782 3.929 1.00 94.12 81 LEU A N 1
ATOM 647 C CA . LEU A 1 81 ? 4.848 5.484 5.161 1.00 94.12 81 LEU A CA 1
ATOM 648 C C . LEU A 1 81 ? 3.683 6.295 5.738 1.00 94.12 81 LEU A C 1
ATOM 650 O O . LEU A 1 81 ? 3.435 6.250 6.938 1.00 94.12 81 LEU A O 1
ATOM 654 N N . THR A 1 82 ? 2.924 6.982 4.884 1.00 95.00 82 THR A N 1
ATOM 655 C CA . THR A 1 82 ? 1.763 7.776 5.311 1.00 95.00 82 THR A CA 1
ATOM 656 C C . THR A 1 82 ? 0.671 6.899 5.929 1.00 95.00 82 THR A C 1
ATOM 658 O O . THR A 1 82 ? 0.126 7.244 6.976 1.00 95.00 82 THR A O 1
ATOM 661 N N . ILE A 1 83 ? 0.358 5.756 5.308 1.00 92.81 83 ILE A N 1
ATOM 662 C CA . ILE A 1 83 ? -0.611 4.785 5.839 1.00 92.81 83 ILE A CA 1
ATOM 663 C C . ILE A 1 83 ? -0.127 4.255 7.185 1.00 92.81 83 ILE A C 1
ATOM 665 O O . ILE A 1 83 ? -0.882 4.246 8.153 1.00 92.81 83 ILE A O 1
ATOM 669 N N . TYR A 1 84 ? 1.139 3.858 7.262 1.00 90.94 84 TYR A N 1
ATOM 670 C CA . TYR A 1 84 ? 1.743 3.363 8.489 1.00 90.94 84 TYR A CA 1
ATOM 671 C C . TYR A 1 84 ? 1.647 4.388 9.632 1.00 90.94 84 TYR A C 1
ATOM 673 O O . TYR A 1 84 ? 1.142 4.072 10.708 1.00 90.94 84 TYR A O 1
ATOM 681 N N . GLU A 1 85 ? 2.050 5.638 9.390 1.00 91.69 85 GLU A N 1
ATOM 682 C CA . GLU A 1 85 ? 1.973 6.707 10.389 1.00 91.69 85 GLU A CA 1
ATOM 683 C C . GLU A 1 85 ? 0.532 7.018 10.811 1.00 91.69 85 GLU A C 1
ATOM 685 O O . GLU A 1 85 ? 0.292 7.325 11.980 1.00 91.69 85 GLU A O 1
ATOM 690 N N . LEU A 1 86 ? -0.436 6.932 9.891 1.00 90.88 86 LEU A N 1
ATOM 691 C CA . LEU A 1 86 ? -1.855 7.073 10.220 1.00 90.88 86 LEU A CA 1
ATOM 692 C C . LEU A 1 86 ? -2.294 5.986 11.208 1.00 90.88 86 LEU A C 1
ATOM 694 O O . LEU A 1 86 ? -2.875 6.307 12.241 1.00 90.88 86 LEU A O 1
ATOM 698 N N . LEU A 1 87 ? -1.971 4.718 10.937 1.00 88.88 87 LEU A N 1
ATOM 699 C CA . LEU A 1 87 ? -2.327 3.607 11.827 1.00 88.88 87 LEU A CA 1
ATOM 700 C C . LEU A 1 87 ? -1.707 3.764 13.222 1.00 88.88 87 LEU A C 1
ATOM 702 O O . LEU A 1 87 ? -2.369 3.472 14.219 1.00 88.88 87 LEU A O 1
ATOM 706 N N . GLN A 1 88 ? -0.466 4.258 13.306 1.00 88.12 88 GLN A N 1
ATOM 707 C CA . GLN A 1 88 ? 0.176 4.564 14.589 1.00 88.12 88 GLN A CA 1
ATOM 708 C C . GLN A 1 88 ? -0.559 5.681 15.337 1.00 88.12 88 GLN A C 1
ATOM 710 O O . GLN A 1 88 ? -0.852 5.543 16.522 1.00 88.12 88 GLN A O 1
ATOM 715 N N . LYS A 1 89 ? -0.893 6.785 14.656 1.00 89.00 89 LYS A N 1
ATOM 716 C CA . LYS A 1 89 ? -1.599 7.927 15.269 1.00 89.00 89 LYS A CA 1
ATOM 717 C C . LYS A 1 89 ? -2.987 7.549 15.785 1.00 89.00 89 LYS A C 1
ATOM 719 O O . LYS A 1 89 ? -3.409 8.060 16.819 1.00 89.00 89 LYS A O 1
ATOM 724 N N . GLU A 1 90 ? -3.654 6.622 15.105 1.00 87.38 90 GLU A N 1
ATOM 725 C CA . GLU A 1 90 ? -4.968 6.093 15.487 1.00 87.38 90 GLU A CA 1
ATOM 726 C C . GLU A 1 90 ? -4.897 4.961 16.535 1.00 87.38 90 GLU A C 1
ATOM 728 O O . GLU A 1 90 ? -5.931 4.437 16.973 1.00 87.38 90 GLU A O 1
ATOM 733 N N . ASN A 1 91 ? -3.682 4.631 16.999 1.00 87.38 91 ASN A N 1
ATOM 734 C CA . ASN A 1 91 ? -3.375 3.576 17.971 1.00 87.38 91 ASN A CA 1
ATOM 735 C C . ASN A 1 91 ? -3.918 2.204 17.540 1.00 87.38 91 ASN A C 1
ATOM 737 O O . ASN A 1 91 ? -4.504 1.475 18.343 1.00 87.38 91 ASN A O 1
ATOM 741 N N . LEU A 1 92 ? -3.789 1.891 16.250 1.00 85.44 92 LEU A N 1
ATOM 742 C CA . LEU A 1 92 ? -4.243 0.623 15.672 1.00 85.44 92 LEU A CA 1
ATOM 743 C C . LEU A 1 92 ? -3.128 -0.407 15.537 1.00 85.44 92 LEU A C 1
ATOM 745 O O . LEU A 1 92 ? -3.403 -1.604 15.520 1.00 85.44 92 LEU A O 1
ATOM 749 N N . ILE A 1 93 ? -1.886 0.061 15.456 1.00 88.94 93 ILE A N 1
ATOM 750 C CA . ILE A 1 93 ? -0.696 -0.784 15.480 1.00 88.94 93 ILE A CA 1
ATOM 751 C C . ILE A 1 93 ? 0.128 -0.469 16.726 1.00 88.94 93 ILE A C 1
ATOM 753 O O . ILE A 1 93 ? 0.163 0.682 17.169 1.00 88.94 93 ILE A O 1
ATOM 757 N N . ASP A 1 94 ? 0.754 -1.493 17.298 1.00 86.31 94 ASP A N 1
ATOM 758 C CA . ASP A 1 94 ? 1.636 -1.362 18.459 1.00 86.31 94 ASP A CA 1
ATOM 759 C C . ASP A 1 94 ? 3.099 -1.068 18.068 1.00 86.31 94 ASP A C 1
ATOM 761 O O . ASP A 1 94 ? 3.427 -0.859 16.897 1.00 86.31 94 ASP A O 1
ATOM 765 N N . GLU A 1 95 ? 3.986 -1.018 19.067 1.00 85.19 95 GLU A N 1
ATOM 766 C CA . GLU A 1 95 ? 5.425 -0.775 18.881 1.00 85.19 95 GLU A CA 1
ATOM 767 C C . GLU A 1 95 ? 6.126 -1.888 18.077 1.00 85.19 95 GLU A C 1
ATOM 769 O O . GLU A 1 95 ? 7.174 -1.640 17.478 1.00 85.19 95 GLU A O 1
ATOM 774 N N . ASP A 1 96 ? 5.530 -3.083 18.013 1.00 87.62 96 ASP A N 1
ATOM 775 C CA . ASP A 1 96 ? 6.018 -4.244 17.263 1.00 87.62 96 ASP A CA 1
ATOM 776 C C . ASP A 1 96 ? 5.395 -4.333 15.851 1.00 87.62 96 ASP A C 1
ATOM 778 O O . ASP A 1 96 ? 5.587 -5.313 15.118 1.00 87.62 96 ASP A O 1
ATOM 782 N N . ASN A 1 97 ? 4.670 -3.290 15.431 1.00 87.38 97 ASN A N 1
ATOM 783 C CA . ASN A 1 97 ? 3.956 -3.195 14.155 1.00 87.38 97 ASN A CA 1
ATOM 784 C C . ASN A 1 97 ? 2.897 -4.281 13.975 1.00 87.38 97 ASN A C 1
ATOM 786 O O . ASN A 1 97 ? 2.643 -4.740 12.859 1.00 87.38 97 ASN A O 1
ATOM 790 N N . GLN A 1 98 ? 2.275 -4.696 15.070 1.00 88.38 98 GLN A N 1
ATOM 791 C CA . GLN A 1 98 ? 1.179 -5.643 15.060 1.00 88.38 98 GLN A CA 1
ATOM 792 C C . GLN A 1 98 ? -0.148 -4.889 15.050 1.00 88.38 98 GLN A C 1
ATOM 794 O O . GLN A 1 98 ? -0.468 -4.125 15.959 1.00 88.38 98 GLN A O 1
ATOM 799 N N . LEU A 1 99 ? -0.949 -5.128 14.014 1.00 86.62 99 LEU A N 1
ATOM 800 C CA . LEU A 1 99 ? -2.344 -4.711 13.960 1.00 86.62 99 LEU A CA 1
ATOM 801 C C . LEU A 1 99 ? -3.176 -5.680 14.800 1.00 86.62 99 LEU A C 1
ATOM 803 O O . LEU A 1 99 ? -3.239 -6.873 14.492 1.00 86.62 99 LEU A O 1
ATOM 807 N N . ASN A 1 100 ? -3.823 -5.178 15.850 1.00 84.75 100 ASN A N 1
ATOM 808 C CA . ASN A 1 100 ? -4.633 -5.996 16.748 1.00 84.75 100 ASN A CA 1
ATOM 809 C C . ASN A 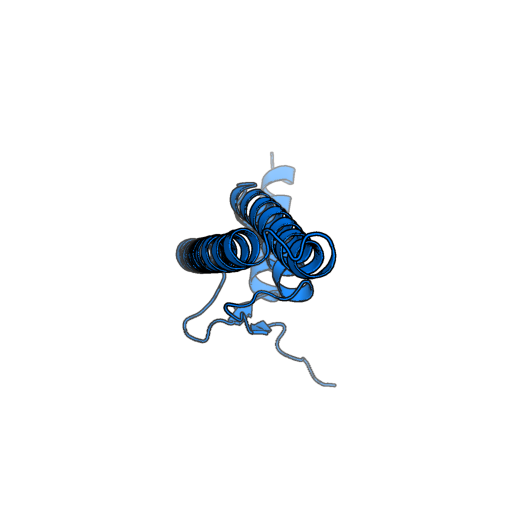1 100 ? -6.087 -6.086 16.252 1.00 84.75 100 ASN A C 1
ATOM 811 O O . ASN A 1 100 ? -6.896 -5.180 16.465 1.00 84.75 100 ASN A O 1
ATOM 815 N N . LEU A 1 101 ? -6.438 -7.207 15.614 1.00 80.38 101 LEU A N 1
ATOM 816 C CA . LEU A 1 101 ? -7.781 -7.425 15.062 1.00 80.38 101 LEU A CA 1
ATOM 817 C C . LEU A 1 101 ? -8.856 -7.527 16.150 1.00 80.38 101 LEU A C 1
ATOM 819 O O . LEU A 1 101 ? -10.001 -7.129 15.931 1.00 80.38 101 LEU A O 1
ATOM 823 N N . GLN A 1 102 ? -8.499 -8.030 17.334 1.00 81.25 102 GLN A N 1
ATOM 824 C CA . GLN A 1 102 ? -9.427 -8.089 18.459 1.00 81.25 102 GLN A CA 1
ATOM 825 C C . GLN A 1 102 ? -9.802 -6.675 18.915 1.00 81.25 102 GLN A C 1
ATOM 827 O O . GLN A 1 102 ? -10.983 -6.377 19.074 1.00 81.25 102 GLN A O 1
ATOM 832 N N . GLN A 1 103 ? -8.817 -5.787 19.049 1.00 79.62 103 GLN A N 1
ATOM 833 C CA . GLN A 1 103 ? -9.044 -4.392 19.424 1.00 79.62 103 GLN A CA 1
ATOM 834 C C . GLN A 1 103 ? -9.877 -3.646 18.369 1.00 79.62 103 GLN A C 1
ATOM 836 O O . GLN A 1 103 ? -10.773 -2.880 18.724 1.00 79.62 103 GLN A O 1
ATOM 841 N N . LEU A 1 104 ? -9.634 -3.895 17.075 1.00 82.62 104 LEU A N 1
ATOM 842 C CA . LEU A 1 104 ? -10.469 -3.360 15.992 1.00 82.62 104 LEU A CA 1
ATOM 843 C C . LEU A 1 104 ? -11.925 -3.834 16.114 1.00 82.62 104 LEU A C 1
ATOM 845 O O . LEU A 1 104 ? -12.851 -3.025 16.060 1.00 82.62 104 LEU A O 1
ATOM 849 N N . SER A 1 105 ? -12.132 -5.134 16.336 1.00 82.75 105 SER A N 1
ATOM 850 C CA . SER A 1 105 ? -13.461 -5.730 16.520 1.00 82.75 105 SER A CA 1
ATOM 851 C C . SER A 1 105 ? -14.196 -5.157 17.739 1.00 82.75 105 SER A C 1
ATOM 853 O O . SER A 1 105 ? -15.378 -4.810 17.657 1.00 82.75 105 SER A O 1
ATOM 855 N N . GLU A 1 106 ? -13.497 -4.989 18.864 1.00 83.38 106 GLU A N 1
ATOM 856 C CA . GLU A 1 106 ? -14.043 -4.395 20.086 1.00 83.38 106 GLU A CA 1
ATOM 857 C C . GLU A 1 106 ? -14.481 -2.941 19.864 1.00 83.38 106 GLU A C 1
ATOM 859 O O . GLU A 1 106 ? -15.627 -2.604 20.177 1.00 83.38 106 GLU A O 1
ATOM 864 N N . ARG A 1 107 ? -13.634 -2.110 19.241 1.00 83.19 107 ARG A N 1
ATOM 865 C CA . ARG A 1 107 ? -13.971 -0.712 18.914 1.00 83.19 107 ARG A CA 1
ATOM 866 C C . ARG A 1 107 ? -15.135 -0.623 17.926 1.00 83.19 107 ARG A C 1
ATOM 868 O O . ARG A 1 107 ? -16.052 0.169 18.137 1.00 83.19 107 ARG A O 1
ATOM 875 N N . ASN A 1 108 ? -15.164 -1.476 16.900 1.00 83.62 108 ASN A N 1
ATOM 876 C CA . ASN A 1 108 ? -16.295 -1.570 15.972 1.00 83.62 108 ASN A CA 1
ATOM 877 C C . ASN A 1 108 ? -17.606 -1.875 16.706 1.00 83.62 108 ASN A C 1
ATOM 879 O O . ASN A 1 108 ? -18.640 -1.259 16.431 1.00 83.62 108 ASN A O 1
ATOM 883 N N . ARG A 1 109 ? -17.573 -2.787 17.686 1.00 83.31 109 ARG A N 1
ATOM 884 C CA . ARG A 1 109 ? -18.744 -3.106 18.510 1.00 83.31 109 ARG A CA 1
ATOM 885 C C . ARG A 1 109 ? -19.171 -1.925 19.379 1.00 83.31 109 ARG A C 1
ATOM 887 O O . ARG A 1 109 ? -20.367 -1.665 19.475 1.00 83.31 109 ARG A O 1
ATOM 894 N N . GLU A 1 110 ? -18.237 -1.213 20.003 1.00 84.50 110 GLU A N 1
ATOM 895 C CA . GLU A 1 110 ? -18.533 -0.013 20.800 1.00 84.50 110 GLU A CA 1
ATOM 896 C C . GLU A 1 110 ? -19.184 1.085 19.952 1.00 84.50 110 GLU A C 1
ATOM 898 O O . GLU A 1 110 ? -20.221 1.633 20.336 1.00 84.50 110 GLU A O 1
ATOM 903 N N . ILE A 1 111 ? -18.644 1.344 18.759 1.00 81.44 111 ILE A N 1
ATOM 904 C CA . ILE A 1 111 ? -19.217 2.286 17.793 1.00 81.44 111 ILE A CA 1
ATOM 905 C C . ILE A 1 111 ? -20.627 1.840 17.392 1.00 81.44 111 ILE A C 1
ATOM 907 O O . ILE A 1 111 ? -21.556 2.648 17.430 1.00 81.44 111 ILE A O 1
ATOM 911 N N . ALA A 1 112 ? -20.824 0.563 17.058 1.00 81.69 112 ALA A N 1
ATOM 912 C CA . ALA A 1 112 ? -22.138 0.029 16.702 1.00 81.69 112 ALA A CA 1
ATOM 913 C C . ALA A 1 112 ? -23.155 0.167 17.848 1.00 81.69 112 ALA A C 1
ATOM 915 O O . ALA A 1 112 ? -24.279 0.609 17.617 1.00 81.69 112 ALA A O 1
ATOM 916 N N . LEU A 1 113 ? -22.762 -0.144 19.088 1.00 83.50 113 LEU A N 1
ATOM 917 C CA . LEU A 1 113 ? -23.616 0.010 20.270 1.00 83.50 113 LEU A CA 1
ATOM 918 C C . LEU A 1 113 ? -23.982 1.477 20.522 1.00 83.50 113 LEU A C 1
ATOM 920 O O . LEU A 1 113 ? -25.142 1.769 20.810 1.00 83.50 113 LEU A O 1
ATOM 924 N N . SER A 1 114 ? -23.034 2.405 20.356 1.00 80.75 114 SER A N 1
ATOM 925 C CA . SER A 1 114 ? -23.300 3.843 20.506 1.00 80.75 114 SER A CA 1
ATOM 926 C C . SER A 1 114 ? -24.344 4.360 19.508 1.00 80.75 114 SER A C 1
ATOM 928 O O . SER A 1 114 ? -25.154 5.215 19.856 1.00 80.75 114 SER A O 1
ATOM 930 N N . LYS A 1 115 ? -24.380 3.791 18.294 1.00 78.69 115 LYS A N 1
ATOM 931 C CA . LYS A 1 115 ? -25.345 4.139 17.240 1.00 78.69 115 LYS A CA 1
ATOM 932 C C . LYS A 1 115 ? -26.751 3.583 17.500 1.00 78.69 115 LYS A C 1
ATOM 934 O O . LYS A 1 115 ? -27.710 4.152 16.997 1.00 78.69 115 LYS A O 1
ATOM 939 N N . VAL A 1 116 ? -26.879 2.487 18.256 1.00 76.31 116 VAL A N 1
ATOM 940 C CA . VAL A 1 116 ? -28.172 1.857 18.616 1.00 76.31 116 VAL A CA 1
ATOM 941 C C . VAL A 1 116 ? -28.775 2.459 19.890 1.00 76.31 116 VAL A C 1
ATOM 943 O O . VAL A 1 116 ? -29.983 2.398 20.089 1.00 76.31 116 VAL A O 1
ATOM 946 N N . ALA A 1 117 ? -27.946 3.033 20.764 1.00 71.00 117 ALA A N 1
ATOM 947 C CA . ALA A 1 117 ? -28.388 3.670 22.005 1.00 71.00 117 ALA A CA 1
ATOM 948 C C . ALA A 1 117 ? -28.956 5.098 21.819 1.00 71.00 117 ALA A C 1
ATOM 950 O O . ALA A 1 117 ? -29.313 5.728 22.817 1.00 71.00 117 ALA A O 1
ATOM 951 N N . CYS A 1 118 ? -29.022 5.602 20.580 1.00 53.16 118 CYS A N 1
ATOM 952 C CA . CYS A 1 118 ? -29.627 6.885 20.206 1.00 53.16 118 CYS A CA 1
ATOM 953 C C . CYS A 1 118 ? -31.024 6.679 19.606 1.00 53.16 118 CYS A C 1
ATOM 955 O O . CYS A 1 118 ? -31.876 7.571 19.821 1.00 53.16 118 CYS A O 1
#

pLDDT: mean 86.84, std 11.98, range [33.94, 98.19]